Protein AF-A0A1C6HW63-F1 (afdb_monomer_lite)

pLDDT: mean 95.62, std 3.92, range [83.5, 98.62]

Foldseek 3Di:
DAADDPCQVNDDDDDPDNDPVCVVVVLVVCVVVPDDPVVSVCHYPPVVVVVVVVPD

Sequence (56 aa):
MIALGSDFDGIDGPHQLENAAFLPLLADALRKEGFTEDEVEGIYYRNAMRFFEENL

Secondary structure (DSSP, 8-state):
-------TTTS-S--SS-SGGGHHHHHHHHHHTT--HHHHHIIIIIHHHHHHHHH-

Radius of gyration: 12.8 Å; chains: 1; bounding box: 31×18×30 Å

Structure (mmCIF, N/CA/C/O backbone):
data_AF-A0A1C6HW63-F1
#
_entry.id   AF-A0A1C6HW63-F1
#
loop_
_atom_site.group_PDB
_atom_site.id
_atom_site.type_symbol
_atom_site.label_atom_id
_atom_site.label_alt_id
_atom_site.label_comp_id
_atom_site.label_asym_id
_atom_site.label_entity_id
_atom_site.label_seq_id
_atom_site.pdbx_PDB_ins_code
_atom_site.Cartn_x
_atom_site.Cartn_y
_atom_site.Cartn_z
_atom_site.occupancy
_atom_site.B_iso_or_equiv
_atom_site.auth_seq_id
_atom_site.auth_comp_id
_atom_site.auth_asym_id
_atom_site.auth_atom_id
_atom_site.pdbx_PDB_model_num
ATOM 1 N N . MET A 1 1 ? -8.824 -5.310 10.634 1.00 83.50 1 MET A N 1
ATOM 2 C CA . MET A 1 1 ? -8.320 -4.236 9.751 1.00 83.50 1 MET A CA 1
ATOM 3 C C . MET A 1 1 ? -7.002 -4.707 9.164 1.00 83.50 1 MET A C 1
ATOM 5 O O . MET A 1 1 ? -6.238 -5.312 9.902 1.00 83.50 1 MET A O 1
ATOM 9 N N . ILE A 1 2 ? -6.776 -4.505 7.866 1.00 96.38 2 ILE A N 1
ATOM 10 C CA . ILE A 1 2 ? -5.534 -4.894 7.171 1.00 96.38 2 ILE A CA 1
ATOM 11 C C . ILE A 1 2 ? -4.962 -3.642 6.504 1.00 96.38 2 ILE A C 1
ATOM 13 O O . ILE A 1 2 ? -5.733 -2.840 5.983 1.00 96.38 2 ILE A O 1
ATOM 17 N N . ALA A 1 3 ? -3.646 -3.466 6.530 1.00 97.31 3 ALA A N 1
ATOM 18 C CA . ALA A 1 3 ? -2.950 -2.369 5.864 1.00 97.31 3 ALA A CA 1
ATOM 19 C C . ALA A 1 3 ? -1.704 -2.894 5.136 1.00 97.31 3 ALA A C 1
ATOM 21 O O . ALA A 1 3 ? -1.271 -4.022 5.384 1.00 97.31 3 ALA A O 1
ATOM 22 N N . LEU A 1 4 ? -1.145 -2.084 4.238 1.00 96.81 4 LEU A N 1
ATOM 23 C CA . LEU A 1 4 ? 0.093 -2.407 3.531 1.00 96.81 4 LEU A CA 1
ATOM 24 C C . LEU A 1 4 ? 1.324 -2.164 4.415 1.00 96.81 4 LEU A C 1
ATOM 26 O O . LEU A 1 4 ? 1.428 -1.142 5.087 1.00 96.81 4 LEU A O 1
ATOM 30 N N . GLY A 1 5 ? 2.283 -3.084 4.339 1.00 95.19 5 GLY A N 1
ATOM 31 C CA . GLY A 1 5 ? 3.649 -2.908 4.826 1.00 95.19 5 GLY A CA 1
ATOM 32 C C . GLY A 1 5 ? 4.594 -3.457 3.769 1.00 95.19 5 GLY A C 1
ATOM 33 O O . GLY A 1 5 ? 4.755 -4.668 3.672 1.00 95.19 5 GLY A O 1
ATOM 34 N N . SER A 1 6 ? 5.128 -2.581 2.917 1.00 92.94 6 SER A N 1
ATOM 35 C CA . SER A 1 6 ? 5.892 -2.993 1.732 1.00 92.94 6 SER A CA 1
ATOM 36 C C . SER A 1 6 ? 7.329 -3.402 2.028 1.00 92.94 6 SER A C 1
ATOM 38 O O . SER A 1 6 ? 7.908 -4.120 1.223 1.00 92.94 6 SER A O 1
ATOM 40 N N . ASP A 1 7 ? 7.896 -2.911 3.134 1.00 93.31 7 ASP A N 1
ATOM 41 C CA . ASP A 1 7 ? 9.330 -3.016 3.432 1.00 93.31 7 ASP A CA 1
ATOM 42 C C . ASP A 1 7 ? 10.218 -2.489 2.283 1.00 93.31 7 ASP A C 1
ATOM 44 O O . ASP A 1 7 ? 11.309 -2.994 2.023 1.00 93.31 7 ASP A O 1
ATOM 48 N N . PHE A 1 8 ? 9.733 -1.467 1.556 1.00 93.31 8 PHE A N 1
ATOM 49 C CA . PHE A 1 8 ? 10.549 -0.784 0.548 1.00 93.31 8 PHE A CA 1
ATOM 50 C C . PHE A 1 8 ? 11.829 -0.258 1.199 1.00 93.31 8 PHE A C 1
ATOM 52 O O . PHE A 1 8 ? 11.785 0.278 2.305 1.00 93.31 8 PHE A O 1
ATOM 59 N N . ASP A 1 9 ? 12.950 -0.426 0.497 1.00 91.75 9 ASP A N 1
ATOM 60 C CA . ASP A 1 9 ? 14.303 -0.111 0.971 1.00 91.75 9 ASP A CA 1
ATOM 61 C C . ASP A 1 9 ? 14.794 -0.967 2.165 1.00 91.75 9 ASP A C 1
ATOM 63 O O . ASP A 1 9 ? 15.896 -0.735 2.664 1.00 91.75 9 ASP A O 1
ATOM 67 N N . GLY A 1 10 ? 14.009 -1.960 2.617 1.00 93.56 10 GLY A N 1
ATOM 68 C CA . GLY A 1 10 ? 14.342 -2.880 3.716 1.00 93.56 10 GLY A CA 1
ATOM 69 C C . GLY A 1 10 ? 14.502 -4.352 3.311 1.00 93.56 10 GLY A C 1
ATOM 70 O O . GLY A 1 10 ? 15.184 -5.103 4.013 1.00 93.56 10 GLY A O 1
ATOM 71 N N . ILE A 1 11 ? 13.947 -4.755 2.161 1.00 91.88 11 ILE A N 1
ATOM 72 C CA . ILE A 1 11 ? 14.088 -6.096 1.574 1.00 91.88 11 ILE A CA 1
ATOM 73 C C . ILE A 1 11 ? 14.840 -6.054 0.232 1.00 91.88 11 ILE A C 1
ATOM 75 O O . ILE A 1 11 ? 14.592 -5.187 -0.604 1.00 91.88 11 ILE A O 1
ATOM 79 N N . ASP A 1 12 ? 15.758 -7.007 0.034 1.00 88.69 12 ASP A N 1
ATOM 80 C CA . ASP A 1 12 ? 16.565 -7.149 -1.185 1.00 88.69 12 ASP A CA 1
ATOM 81 C C . ASP A 1 12 ? 16.009 -8.218 -2.146 1.00 88.69 12 ASP A C 1
ATOM 83 O O . ASP A 1 12 ? 15.484 -9.258 -1.731 1.00 88.69 12 ASP A O 1
ATOM 87 N N . GLY A 1 13 ? 16.270 -8.032 -3.445 1.00 86.19 13 GLY A N 1
ATOM 88 C CA . GLY A 1 13 ? 16.016 -9.018 -4.500 1.00 86.19 13 GLY A CA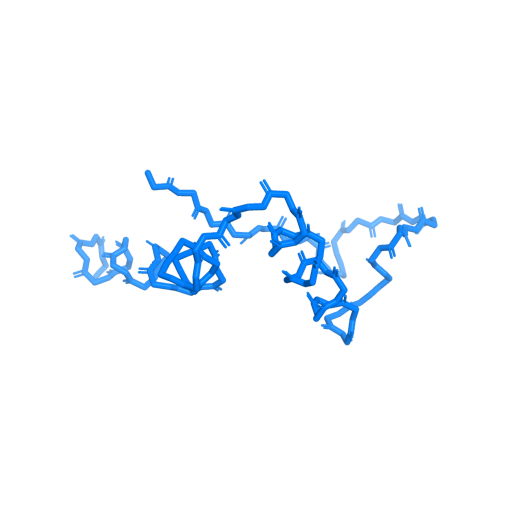 1
ATOM 89 C C . GLY A 1 13 ? 15.011 -8.551 -5.559 1.00 86.19 13 GLY A C 1
ATOM 90 O O . GLY A 1 13 ? 14.498 -7.442 -5.485 1.00 86.19 13 GLY A O 1
ATOM 91 N N . PRO A 1 14 ? 14.749 -9.373 -6.594 1.00 83.94 14 PRO A N 1
ATOM 92 C CA . PRO A 1 14 ? 13.748 -9.050 -7.605 1.00 83.94 14 PRO A CA 1
ATOM 93 C C . PRO A 1 14 ? 12.337 -9.195 -7.027 1.00 83.94 14 PRO A C 1
ATOM 95 O O . PRO A 1 14 ? 11.989 -10.241 -6.460 1.00 83.94 14 PRO A O 1
ATOM 98 N N . HIS A 1 15 ? 11.501 -8.176 -7.216 1.00 87.06 15 HIS A N 1
ATOM 99 C CA . HIS A 1 15 ? 10.160 -8.124 -6.641 1.00 87.06 15 HIS A CA 1
ATOM 100 C C . HIS A 1 15 ? 9.131 -7.673 -7.681 1.00 87.06 15 HIS A C 1
ATOM 102 O O . HIS A 1 15 ? 9.376 -6.807 -8.508 1.00 87.06 15 HIS A O 1
ATOM 108 N N . GLN A 1 16 ? 7.920 -8.238 -7.640 1.00 88.62 16 GLN A N 1
ATOM 109 C CA . GLN A 1 16 ? 6.852 -7.831 -8.572 1.00 88.62 16 GLN A CA 1
ATOM 110 C C . GLN A 1 16 ? 6.442 -6.359 -8.396 1.00 88.62 16 GLN A C 1
ATOM 112 O O . GLN A 1 16 ? 5.971 -5.727 -9.341 1.00 88.62 16 GLN A O 1
ATOM 117 N N . LEU A 1 17 ? 6.626 -5.823 -7.187 1.00 93.12 17 LEU A N 1
ATOM 118 C CA . LEU A 1 17 ? 6.446 -4.417 -6.849 1.00 93.12 17 LEU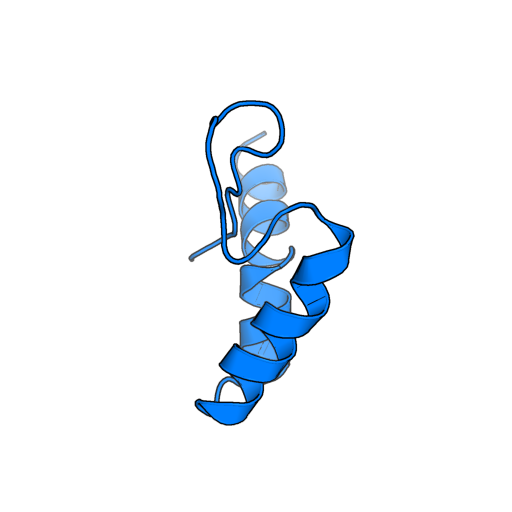 A CA 1
ATOM 119 C C . LEU A 1 17 ? 7.816 -3.852 -6.460 1.00 93.12 17 LEU A C 1
ATOM 121 O O . LEU A 1 17 ? 8.194 -3.896 -5.296 1.00 93.12 17 LEU A O 1
ATOM 125 N N . GLU A 1 18 ? 8.563 -3.357 -7.446 1.00 91.38 18 GLU A N 1
ATOM 126 C CA . GLU A 1 18 ? 9.943 -2.875 -7.258 1.00 91.38 18 GLU A CA 1
ATOM 127 C C . GLU A 1 18 ? 10.026 -1.605 -6.394 1.00 91.38 18 GLU A C 1
ATOM 129 O O . GLU A 1 18 ? 11.011 -1.370 -5.705 1.00 91.38 18 GLU A O 1
ATOM 134 N N . ASN A 1 19 ? 9.005 -0.747 -6.440 1.00 92.62 19 ASN A N 1
ATOM 135 C CA . ASN A 1 19 ? 8.940 0.474 -5.639 1.00 92.62 19 ASN A CA 1
ATOM 136 C C . ASN A 1 19 ? 7.500 1.000 -5.550 1.00 92.62 19 ASN A C 1
ATOM 138 O O . ASN A 1 19 ? 6.569 0.461 -6.157 1.00 92.62 19 ASN A O 1
ATOM 142 N N . ALA A 1 20 ? 7.317 2.106 -4.827 1.00 94.44 20 ALA A N 1
ATOM 143 C CA . ALA A 1 20 ? 6.009 2.715 -4.603 1.00 94.44 20 ALA A CA 1
ATOM 144 C C . ALA A 1 20 ? 5.257 3.107 -5.893 1.00 94.44 20 ALA A C 1
ATOM 146 O O . ALA A 1 20 ? 4.026 3.129 -5.886 1.00 94.44 20 ALA A O 1
ATOM 147 N N . ALA A 1 21 ? 5.948 3.354 -7.015 1.00 96.12 21 ALA A N 1
ATOM 148 C CA . ALA A 1 21 ? 5.288 3.682 -8.281 1.00 96.12 21 ALA A CA 1
ATOM 149 C C . ALA A 1 21 ? 4.467 2.510 -8.853 1.00 96.12 21 ALA A C 1
ATOM 151 O O . ALA A 1 21 ? 3.617 2.727 -9.713 1.00 96.12 21 ALA A O 1
ATOM 152 N N . PHE A 1 22 ? 4.686 1.283 -8.364 1.00 96.38 22 PHE A N 1
ATOM 153 C CA . PHE A 1 22 ? 3.967 0.078 -8.784 1.00 96.38 22 PHE A CA 1
ATOM 154 C C . PHE A 1 22 ? 2.711 -0.184 -7.944 1.00 96.38 22 PHE A C 1
ATOM 156 O O . PHE A 1 22 ? 1.897 -1.027 -8.316 1.00 96.38 22 PHE A O 1
ATOM 163 N N . LEU A 1 23 ? 2.496 0.550 -6.845 1.00 96.94 23 LEU A N 1
ATOM 164 C CA . LEU A 1 23 ? 1.312 0.380 -6.000 1.00 96.94 23 LEU A CA 1
ATOM 165 C C . LEU A 1 23 ? -0.024 0.523 -6.751 1.00 96.94 23 LEU A C 1
ATOM 167 O O . LEU A 1 23 ? -0.947 -0.205 -6.398 1.00 96.94 23 LEU A O 1
ATOM 171 N N . PRO A 1 24 ? -0.188 1.353 -7.800 1.00 97.50 24 PRO A N 1
ATOM 172 C CA . PRO A 1 24 ? -1.420 1.346 -8.590 1.00 97.50 24 PRO A CA 1
ATOM 173 C C . PRO A 1 24 ? -1.757 -0.019 -9.219 1.00 97.50 24 PRO A C 1
ATOM 175 O O . PRO A 1 24 ? -2.932 -0.362 -9.318 1.00 97.50 24 PRO A O 1
ATOM 178 N N . LEU A 1 25 ? -0.756 -0.844 -9.562 1.00 97.62 25 LEU A N 1
ATOM 179 C CA . LEU A 1 25 ? -0.978 -2.189 -10.116 1.00 97.62 25 LEU A CA 1
ATOM 180 C C . LEU A 1 25 ? -1.670 -3.116 -9.113 1.00 97.62 25 LEU A C 1
ATOM 182 O O . LEU A 1 25 ? -2.522 -3.917 -9.495 1.00 97.62 25 LEU A O 1
ATOM 186 N N . LEU A 1 26 ? -1.320 -2.994 -7.829 1.00 97.38 26 LEU A N 1
ATOM 187 C CA . LEU A 1 26 ? -1.964 -3.747 -6.757 1.00 97.38 26 LEU A CA 1
ATOM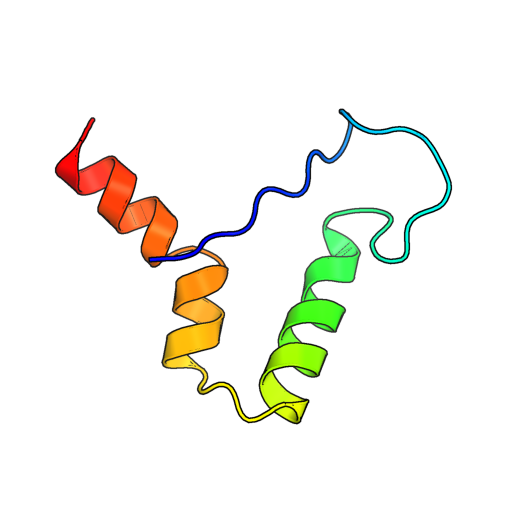 188 C C . LEU A 1 26 ? -3.416 -3.294 -6.562 1.00 97.38 26 LEU A C 1
ATOM 190 O O . LEU A 1 26 ? -4.291 -4.138 -6.395 1.00 97.38 26 LEU A O 1
ATOM 194 N N . ALA A 1 27 ? -3.696 -1.991 -6.654 1.00 97.81 27 ALA A N 1
ATOM 195 C CA . ALA A 1 27 ? -5.062 -1.475 -6.568 1.00 97.81 27 ALA A CA 1
ATOM 196 C C . ALA A 1 27 ? -5.926 -2.028 -7.711 1.00 97.81 27 ALA A C 1
ATOM 198 O O . ALA A 1 27 ? -7.036 -2.502 -7.480 1.00 97.81 27 ALA A O 1
ATOM 199 N N . ASP A 1 28 ? -5.394 -2.044 -8.934 1.00 98.19 28 ASP A N 1
ATOM 200 C CA . ASP A 1 28 ? -6.083 -2.617 -10.091 1.00 98.19 28 ASP A CA 1
ATOM 201 C C . ASP A 1 28 ? -6.293 -4.130 -9.962 1.00 98.19 28 ASP A C 1
ATOM 203 O O . ASP A 1 28 ? -7.332 -4.640 -10.381 1.00 98.19 28 ASP A O 1
ATOM 207 N N . ALA A 1 29 ? -5.337 -4.856 -9.376 1.00 98.25 29 ALA A N 1
ATOM 208 C CA . ALA A 1 29 ? -5.492 -6.279 -9.086 1.00 98.25 29 ALA A CA 1
ATOM 209 C C . ALA A 1 29 ? -6.608 -6.524 -8.057 1.00 98.25 29 ALA A C 1
ATOM 211 O O . ALA A 1 29 ? -7.490 -7.338 -8.309 1.00 98.25 29 ALA A O 1
ATOM 212 N N . LEU A 1 30 ? -6.634 -5.770 -6.952 1.00 98.12 30 LEU A N 1
ATOM 213 C CA . LEU A 1 30 ? -7.690 -5.865 -5.937 1.00 98.12 30 LEU A CA 1
ATOM 214 C C . LEU A 1 30 ? -9.076 -5.581 -6.534 1.00 98.12 30 LEU A C 1
ATOM 216 O O . LEU A 1 30 ? -10.011 -6.349 -6.318 1.00 98.12 30 LEU A O 1
ATOM 220 N N . ARG A 1 31 ? -9.205 -4.532 -7.353 1.00 98.38 31 ARG A N 1
ATOM 221 C CA . ARG A 1 31 ? -10.462 -4.216 -8.055 1.00 98.38 31 ARG A CA 1
ATOM 222 C C . ARG A 1 31 ? -10.930 -5.359 -8.952 1.00 98.38 31 ARG A C 1
ATOM 224 O O . ARG A 1 31 ? -12.115 -5.678 -8.973 1.00 98.38 31 ARG A O 1
ATOM 231 N N . LYS A 1 32 ? -10.013 -5.991 -9.694 1.00 98.56 32 LYS A N 1
ATOM 232 C CA . LYS A 1 32 ? -10.334 -7.139 -10.562 1.00 98.56 32 LYS A CA 1
ATOM 233 C C . LYS A 1 32 ? -10.823 -8.350 -9.771 1.00 98.56 32 LYS A C 1
ATOM 235 O O . LYS A 1 32 ? -11.690 -9.063 -10.264 1.00 98.56 32 LYS A O 1
ATOM 240 N N . GLU A 1 33 ? -10.321 -8.535 -8.554 1.00 98.44 33 GLU A N 1
ATOM 241 C CA . GLU A 1 33 ? -10.764 -9.582 -7.625 1.00 98.44 33 GLU A CA 1
ATOM 242 C C . GLU A 1 33 ? -12.076 -9.233 -6.891 1.00 98.44 33 GLU A C 1
ATOM 244 O O . GLU A 1 33 ? -12.546 -10.002 -6.055 1.00 98.44 33 GLU A O 1
ATOM 249 N N . GLY A 1 34 ? -12.705 -8.095 -7.211 1.00 98.56 34 GLY A N 1
ATOM 250 C CA . GLY A 1 34 ? -14.023 -7.717 -6.699 1.00 98.56 34 GLY A CA 1
ATOM 251 C C . GLY A 1 34 ? -14.011 -6.918 -5.397 1.00 98.56 34 GLY A C 1
ATOM 252 O O . GLY A 1 34 ? -15.075 -6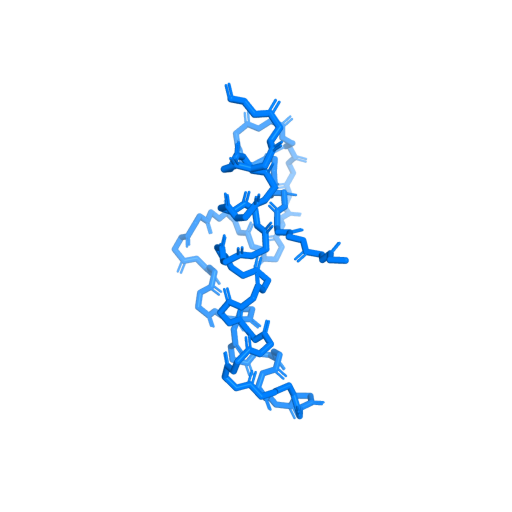.726 -4.810 1.00 98.56 34 GLY A O 1
ATOM 253 N N . PHE A 1 35 ? -12.848 -6.429 -4.955 1.00 98.56 35 PHE A N 1
ATOM 254 C CA . PHE A 1 35 ? -12.775 -5.508 -3.822 1.00 98.56 35 PHE A CA 1
ATOM 255 C C . PHE A 1 35 ? -13.441 -4.179 -4.189 1.00 98.56 35 PHE A C 1
ATOM 257 O O . PHE A 1 35 ? -13.226 -3.628 -5.271 1.00 98.56 35 PHE A O 1
ATOM 264 N N . THR A 1 36 ? -14.236 -3.652 -3.267 1.00 98.50 36 THR A N 1
ATOM 265 C CA . THR A 1 36 ? -14.853 -2.330 -3.391 1.00 98.50 36 THR A CA 1
ATOM 266 C C . THR A 1 36 ? -13.808 -1.226 -3.229 1.00 98.50 36 THR A C 1
ATOM 268 O O . THR A 1 36 ? -12.783 -1.418 -2.572 1.00 98.50 36 THR A O 1
ATOM 271 N N . GLU A 1 37 ? -14.075 -0.031 -3.769 1.00 98.31 37 GLU A N 1
ATOM 272 C CA . GLU A 1 37 ? -13.195 1.127 -3.532 1.00 98.31 37 GLU A CA 1
ATOM 273 C C . GLU A 1 37 ? -13.039 1.417 -2.032 1.00 98.31 37 GLU A C 1
ATOM 275 O O . GLU A 1 37 ? -11.945 1.753 -1.579 1.00 98.31 37 GLU A O 1
ATOM 280 N N . ASP A 1 38 ? -14.095 1.182 -1.244 1.00 98.38 38 ASP A N 1
ATOM 281 C CA . ASP A 1 38 ? -14.052 1.369 0.202 1.00 98.38 38 ASP A CA 1
ATOM 282 C C . ASP A 1 38 ? -13.030 0.452 0.888 1.00 98.38 38 ASP A C 1
ATOM 284 O O . ASP A 1 38 ? -12.316 0.887 1.802 1.00 98.38 38 ASP A O 1
ATOM 288 N N . GLU A 1 39 ? -12.939 -0.801 0.435 1.00 98.56 39 GLU A N 1
ATOM 289 C CA . GLU A 1 39 ? -11.967 -1.786 0.911 1.00 98.56 39 GLU A CA 1
ATOM 290 C C . GLU A 1 39 ? -10.550 -1.473 0.423 1.00 98.56 39 GLU A C 1
ATOM 292 O O . GLU A 1 39 ? -9.611 -1.549 1.218 1.00 98.56 39 GLU A O 1
ATOM 297 N N . VAL A 1 40 ? -10.389 -1.078 -0.846 1.00 98.56 40 VAL A N 1
ATOM 298 C CA . VAL A 1 40 ? -9.085 -0.711 -1.428 1.00 98.56 40 VAL A CA 1
ATOM 299 C C . VAL A 1 40 ? -8.487 0.484 -0.686 1.00 98.56 40 VAL A C 1
ATOM 301 O O . VAL A 1 40 ? -7.368 0.406 -0.182 1.00 98.56 40 VAL A O 1
ATOM 304 N N . GLU A 1 41 ? -9.237 1.570 -0.526 1.00 98.38 41 GLU A N 1
ATOM 305 C CA . GLU A 1 41 ? -8.797 2.733 0.251 1.00 98.38 41 GLU A CA 1
ATOM 306 C C . GLU A 1 41 ? -8.591 2.393 1.739 1.00 98.38 41 GLU A C 1
ATOM 308 O O . GLU A 1 41 ? -7.692 2.929 2.398 1.00 98.38 41 GLU A O 1
ATOM 313 N N . GLY A 1 42 ? -9.387 1.452 2.261 1.00 98.62 42 GLY A N 1
ATOM 314 C CA . GLY A 1 42 ? -9.176 0.799 3.550 1.00 98.62 42 GLY A CA 1
ATOM 315 C C . GLY A 1 42 ? -7.752 0.268 3.698 1.00 98.62 42 GLY A C 1
ATOM 316 O O . GLY A 1 42 ? -7.034 0.673 4.613 1.00 98.62 42 GLY A O 1
ATOM 317 N N . ILE A 1 43 ? -7.350 -0.613 2.784 1.00 98.50 43 ILE A N 1
ATOM 318 C CA . ILE A 1 43 ? -6.033 -1.261 2.751 1.00 98.50 43 ILE A CA 1
ATOM 319 C C . ILE A 1 43 ? -4.905 -0.237 2.553 1.00 98.50 43 ILE A C 1
ATOM 321 O O . ILE A 1 43 ? -3.856 -0.361 3.188 1.00 98.50 43 ILE A O 1
ATOM 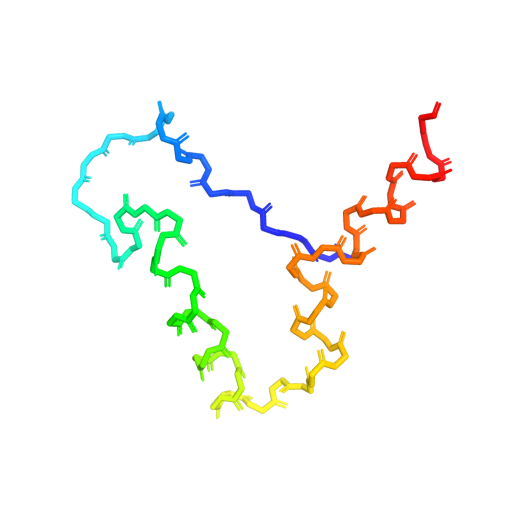325 N N . TYR A 1 44 ? -5.116 0.775 1.706 1.00 98.06 44 TYR A N 1
ATOM 326 C CA . TYR A 1 44 ? -4.068 1.728 1.326 1.00 98.06 44 TYR A CA 1
ATOM 327 C C . TYR A 1 44 ? -3.756 2.760 2.405 1.00 98.06 44 TYR A C 1
ATOM 329 O O . TYR A 1 44 ? -2.596 3.139 2.543 1.00 98.06 44 TYR A O 1
ATOM 337 N N . TYR A 1 45 ? -4.754 3.237 3.157 1.00 97.94 45 TYR A N 1
ATOM 338 C CA . TYR A 1 45 ? -4.478 4.240 4.189 1.00 97.94 45 TYR A CA 1
ATOM 339 C C . TYR A 1 45 ? -5.480 4.276 5.342 1.00 97.94 45 TYR A C 1
ATOM 341 O O . TYR A 1 45 ? -5.054 4.422 6.487 1.00 97.94 45 TYR A O 1
ATOM 349 N N . ARG A 1 46 ? -6.796 4.132 5.104 1.00 98.44 46 ARG A N 1
ATOM 350 C CA . ARG A 1 46 ? -7.786 4.392 6.170 1.00 98.44 46 ARG A CA 1
ATOM 351 C C . ARG A 1 46 ? -7.642 3.457 7.361 1.00 98.44 46 ARG A C 1
ATOM 353 O O . ARG A 1 46 ? -7.853 3.883 8.491 1.00 98.44 46 ARG A O 1
ATOM 360 N N . ASN A 1 47 ? -7.299 2.193 7.126 1.00 98.44 47 ASN A N 1
ATOM 361 C CA . ASN A 1 47 ? -7.127 1.222 8.203 1.00 98.44 47 ASN A CA 1
ATOM 362 C C . ASN A 1 47 ? -5.918 1.566 9.088 1.00 98.44 47 ASN A C 1
ATOM 364 O O . ASN A 1 47 ? -6.022 1.458 10.306 1.00 98.44 47 ASN A O 1
ATOM 368 N N . ALA A 1 48 ? -4.806 2.004 8.489 1.00 98.12 48 ALA A N 1
ATOM 369 C CA . ALA A 1 48 ? -3.615 2.427 9.228 1.00 98.12 48 ALA A CA 1
ATOM 370 C C . ALA A 1 48 ? -3.840 3.766 9.946 1.00 98.12 48 ALA A C 1
ATOM 372 O O . ALA A 1 48 ? -3.490 3.904 11.112 1.00 98.12 48 ALA A O 1
ATOM 373 N N . MET A 1 49 ? -4.484 4.724 9.274 1.00 98.19 49 MET A N 1
ATOM 374 C CA . MET A 1 49 ? -4.822 6.031 9.838 1.00 98.19 49 MET A CA 1
ATOM 375 C C . MET A 1 49 ? -5.680 5.893 11.099 1.00 98.19 49 MET A C 1
ATOM 377 O O . MET A 1 49 ? -5.293 6.414 12.137 1.00 98.19 49 MET A O 1
ATOM 381 N N . ARG A 1 50 ? -6.769 5.108 11.049 1.00 98.19 50 ARG A N 1
ATOM 382 C CA . ARG A 1 50 ? -7.605 4.847 12.234 1.00 98.19 50 ARG A CA 1
ATOM 383 C C . ARG A 1 50 ? -6.825 4.194 13.369 1.00 98.19 50 ARG A C 1
ATOM 385 O O . ARG A 1 50 ? -7.005 4.564 14.520 1.00 98.19 50 ARG A O 1
ATOM 392 N N . PHE A 1 51 ? -5.942 3.243 13.056 1.00 98.06 51 PHE A N 1
ATOM 393 C CA . PHE A 1 51 ? -5.096 2.625 14.076 1.00 98.06 51 PHE A CA 1
ATOM 394 C C . PHE A 1 51 ? -4.233 3.669 14.791 1.00 98.06 51 PHE A C 1
ATOM 396 O O . PHE A 1 51 ? -4.168 3.657 16.017 1.00 98.06 51 PHE A O 1
ATOM 403 N N . PHE A 1 52 ? -3.607 4.585 14.051 1.00 97.69 52 PHE A N 1
ATOM 404 C CA . PHE A 1 52 ? -2.820 5.654 14.657 1.00 97.69 52 PHE A CA 1
ATOM 405 C C . PHE A 1 52 ? -3.685 6.637 15.452 1.00 97.69 52 PHE A C 1
ATOM 407 O O . PHE A 1 52 ? -3.331 6.939 16.580 1.00 97.69 52 PHE A O 1
ATOM 414 N N . GLU A 1 53 ? -4.835 7.066 14.925 1.00 97.88 53 GLU A N 1
ATOM 415 C CA . GLU A 1 53 ? -5.768 7.966 15.629 1.00 9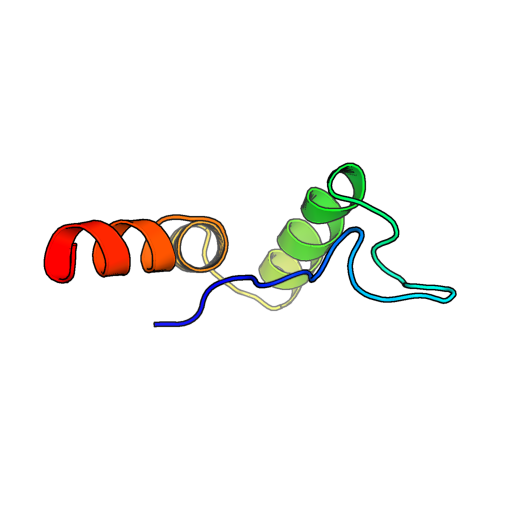7.88 53 GLU A CA 1
ATOM 416 C C . GLU A 1 53 ? -6.292 7.383 16.953 1.00 97.88 53 GLU A C 1
ATOM 418 O O . GLU A 1 53 ? -6.576 8.127 17.889 1.00 97.88 53 GLU A O 1
ATOM 423 N N . GLU A 1 54 ? -6.443 6.060 17.037 1.00 97.94 54 GLU A N 1
ATOM 424 C CA . GLU A 1 54 ? -6.969 5.378 18.224 1.00 97.94 54 GLU A CA 1
ATOM 425 C C . GLU A 1 54 ? -5.888 4.996 19.250 1.00 97.94 54 GLU A C 1
ATOM 427 O O . GLU A 1 54 ? -6.227 4.716 20.401 1.00 97.94 54 GLU A O 1
ATOM 432 N N . ASN A 1 55 ? -4.608 4.935 18.857 1.00 97.31 55 ASN A N 1
ATOM 433 C CA . ASN A 1 55 ? -3.553 4.312 19.674 1.00 97.31 55 ASN A CA 1
ATOM 434 C C . ASN A 1 55 ? -2.282 5.162 19.876 1.00 97.31 55 ASN A C 1
ATOM 436 O O . ASN A 1 55 ? -1.402 4.722 20.622 1.00 97.31 55 ASN A O 1
ATOM 440 N N . LEU A 1 56 ? -2.160 6.337 19.247 1.00 92.12 56 LEU A N 1
ATOM 441 C CA . LEU A 1 56 ? -1.043 7.283 19.416 1.00 92.12 56 LEU A CA 1
ATOM 442 C C . LEU A 1 56 ? -1.550 8.673 19.812 1.00 92.12 56 LEU A C 1
ATOM 444 O O . LEU A 1 56 ? -0.899 9.280 20.692 1.00 92.12 56 LEU A O 1
#